Protein AF-A0A5K7XIF4-F1 (afdb_monomer)

pLDDT: mean 78.12, std 13.81, range [41.81, 91.19]

Organism: NCBI:txid2650471

Radius of gyration: 15.55 Å; Cα contacts (8 Å, |Δi|>4): 95; chains: 1; bounding box: 32×46×43 Å

Sequence (96 aa):
MWGMGIVERLMIEAAAKHPRGLTEEEALDAIVPPDAPTLRYLPAYKHCFKRLERRGMLEWIPAIRNPARYSPSTRALEELAQLSSKPDAGSNDTAT

Secondary structure (DSSP, 8-state):
--PPPHHHHHHHHHHHH-TT-B-HHHHHHHHS-TT-GGGGGSHHHHHHHHHHHHTT-EEEE--SSSSPEEEE-HHHHHHHHHHHTS--S-------

Mean predicted aligned error: 8.79 Å

Solvent-accessible surface area (backbone atoms only — not comparable to full-atom values): 5740 Å² total; per-residue (Å²): 134,90,74,82,49,72,68,48,48,45,42,42,54,46,20,65,75,33,94,80,33,33,35,74,65,58,39,42,61,72,64,38,52,86,94,44,64,70,55,65,73,38,64,68,55,62,50,37,54,60,46,36,44,75,68,58,29,39,39,83,43,91,47,99,56,82,68,62,22,28,30,48,22,73,66,37,52,51,53,50,52,55,61,66,67,51,72,75,94,68,78,79,82,74,83,126

Nearest PDB structures (foldseek):
  4rgu-assembly1_A-2  TM=6.951E-01  e=2.850E-02  Acinetobacter baylyi ADP1
  7dbp-assembly1_K  TM=6.582E-01  e=1.024E-01  Homo sapiens
  5nl0-assembly1_Z  TM=6.735E-01  e=1.603E-01  Xenopus laevis
  7ane-assembly1_Ap  TM=6.358E-01  e=3.925E-01  Leishmania major
  7aoi-assembly1_XS  TM=5.757E-01  e=6.143E-01  Trypanosoma brucei

Foldseek 3Di:
DPAQDPLLLQLQVQLAVDPLADFLVSSLVSRPDPVCNVVSVPVVNVVSVVVCVVVQQWDWDDDPDDDIGTHGDPVVVVSSVVVVPPPPPDPPPPDD

Structure (mmCIF, N/CA/C/O backbone):
data_AF-A0A5K7XIF4-F1
#
_entry.id   AF-A0A5K7XIF4-F1
#
loop_
_atom_site.group_PDB
_atom_site.id
_atom_site.type_symbol
_atom_site.label_atom_id
_atom_site.label_alt_id
_atom_site.label_comp_id
_atom_site.label_asym_id
_atom_site.label_entity_id
_atom_site.label_seq_id
_atom_site.pdbx_PDB_ins_code
_atom_site.Cartn_x
_atom_site.Cartn_y
_atom_site.Cartn_z
_atom_site.occupancy
_atom_site.B_iso_or_equiv
_atom_site.auth_seq_id
_atom_site.auth_comp_id
_atom_site.auth_asym_id
_atom_site.auth_atom_id
_atom_site.pdbx_PDB_model_num
ATOM 1 N N . MET A 1 1 ? -14.994 0.432 -14.456 1.00 41.81 1 MET A N 1
ATOM 2 C CA . MET A 1 1 ? -14.484 -0.292 -13.271 1.00 41.81 1 MET A CA 1
ATOM 3 C C . MET A 1 1 ? -13.003 0.055 -13.149 1.00 41.81 1 MET A C 1
ATOM 5 O O . MET A 1 1 ? -12.225 -0.415 -13.965 1.00 41.81 1 MET A O 1
ATOM 9 N N . TRP A 1 2 ? -12.610 0.979 -12.266 1.00 50.34 2 TRP A N 1
ATOM 10 C CA . TRP A 1 2 ? -11.196 1.368 -12.121 1.00 50.34 2 TRP A CA 1
ATOM 11 C C . TRP A 1 2 ? -10.524 0.382 -11.157 1.00 50.34 2 TRP A C 1
ATOM 13 O O . TRP A 1 2 ? -10.578 0.565 -9.942 1.00 50.34 2 TRP A O 1
ATOM 23 N N . GLY A 1 3 ? -10.000 -0.720 -11.699 1.00 62.62 3 GLY A N 1
ATOM 24 C CA . GLY A 1 3 ? -9.314 -1.758 -10.925 1.00 62.62 3 GLY A CA 1
ATOM 25 C C . GLY A 1 3 ? -8.027 -1.242 -10.275 1.00 62.62 3 GLY A C 1
ATOM 26 O O . GLY A 1 3 ? -7.406 -0.299 -10.763 1.00 62.62 3 GLY A O 1
ATOM 27 N N . MET A 1 4 ? -7.649 -1.848 -9.152 1.00 74.44 4 MET A N 1
ATOM 28 C CA . MET A 1 4 ? -6.389 -1.582 -8.457 1.00 74.44 4 MET A CA 1
ATOM 29 C C . MET A 1 4 ? -5.206 -2.065 -9.308 1.00 74.44 4 MET A C 1
ATOM 31 O O . MET A 1 4 ? -5.175 -3.223 -9.723 1.00 74.44 4 MET A O 1
ATOM 35 N N . GLY A 1 5 ? -4.249 -1.179 -9.591 1.00 82.56 5 GLY A N 1
ATOM 36 C CA . GLY A 1 5 ? -3.032 -1.537 -10.319 1.00 82.56 5 GLY A CA 1
ATOM 37 C C . GLY A 1 5 ? -2.095 -2.408 -9.479 1.00 82.56 5 GLY A C 1
ATOM 38 O O . GLY A 1 5 ? -2.178 -2.428 -8.253 1.00 82.56 5 GLY A O 1
ATOM 39 N N . ILE A 1 6 ? -1.151 -3.098 -10.127 1.00 84.25 6 ILE A N 1
ATOM 40 C CA . ILE A 1 6 ? -0.244 -4.029 -9.435 1.00 84.25 6 ILE A CA 1
ATOM 41 C C . ILE A 1 6 ? 0.592 -3.356 -8.337 1.00 84.25 6 ILE A C 1
ATOM 43 O O . ILE A 1 6 ? 0.736 -3.907 -7.254 1.00 84.25 6 ILE A O 1
ATOM 47 N N . VAL A 1 7 ? 1.062 -2.125 -8.565 1.00 85.06 7 VAL A N 1
ATOM 48 C CA . VAL A 1 7 ? 1.819 -1.354 -7.563 1.00 85.06 7 VAL A CA 1
ATOM 49 C C . VAL A 1 7 ? 0.943 -0.988 -6.363 1.00 85.06 7 VAL A C 1
ATOM 51 O O . VAL A 1 7 ? 1.383 -1.100 -5.225 1.00 85.06 7 VAL A O 1
ATOM 54 N N . GLU A 1 8 ? -0.309 -0.590 -6.603 1.00 87.81 8 GLU A N 1
ATOM 55 C CA . GLU A 1 8 ? -1.267 -0.262 -5.540 1.00 87.81 8 GLU A CA 1
ATOM 56 C C . GLU A 1 8 ? -1.577 -1.492 -4.677 1.00 87.81 8 GLU A C 1
ATOM 58 O O . GLU A 1 8 ? -1.593 -1.403 -3.450 1.00 87.81 8 GLU A O 1
ATOM 63 N N . ARG A 1 9 ? -1.751 -2.652 -5.320 1.00 88.50 9 ARG A N 1
ATOM 64 C CA . ARG A 1 9 ? -1.960 -3.934 -4.645 1.00 88.50 9 ARG A CA 1
ATOM 65 C C . ARG A 1 9 ? -0.758 -4.309 -3.775 1.00 88.50 9 ARG A C 1
ATOM 67 O O . ARG A 1 9 ? -0.932 -4.577 -2.592 1.00 88.50 9 ARG A O 1
ATOM 74 N N . LEU A 1 10 ? 0.453 -4.258 -4.335 1.00 87.75 10 LEU A N 1
ATOM 75 C CA . LEU A 1 10 ? 1.687 -4.564 -3.605 1.00 87.75 10 LEU A CA 1
ATOM 76 C C . LEU A 1 10 ? 1.888 -3.636 -2.398 1.00 87.75 10 LEU A C 1
ATOM 78 O O . LEU A 1 10 ? 2.313 -4.098 -1.344 1.00 87.75 10 LEU A O 1
ATOM 82 N N . MET A 1 11 ? 1.537 -2.351 -2.516 1.00 88.31 11 MET A N 1
ATOM 83 C CA . MET A 1 11 ? 1.588 -1.402 -1.395 1.00 88.31 11 MET A CA 1
ATOM 84 C C . MET A 1 11 ? 0.631 -1.783 -0.261 1.00 88.31 11 MET A C 1
ATOM 86 O O . MET A 1 11 ? 1.015 -1.727 0.906 1.00 88.31 11 MET A O 1
ATOM 90 N N . ILE A 1 12 ? -0.601 -2.184 -0.586 1.00 89.56 12 ILE A N 1
ATOM 91 C CA . ILE A 1 12 ? -1.585 -2.624 0.415 1.00 89.56 12 ILE A CA 1
ATOM 92 C C . ILE A 1 12 ? -1.148 -3.940 1.059 1.00 89.56 12 ILE A C 1
ATOM 94 O O . ILE A 1 12 ? -1.238 -4.075 2.276 1.00 89.56 12 ILE A O 1
ATOM 98 N N . GLU A 1 13 ? -0.626 -4.887 0.275 1.00 89.50 13 GLU A N 1
ATOM 99 C CA . GLU A 1 13 ? -0.074 -6.145 0.792 1.00 89.50 13 GLU A CA 1
ATOM 100 C C . GLU A 1 13 ? 1.117 -5.911 1.725 1.00 89.50 13 GLU A C 1
ATOM 102 O O . GLU A 1 13 ? 1.200 -6.535 2.783 1.00 89.50 13 GLU A O 1
ATOM 107 N N . ALA A 1 14 ? 2.024 -5.001 1.360 1.00 89.50 14 ALA A N 1
ATOM 108 C CA . ALA A 1 14 ? 3.130 -4.600 2.219 1.00 89.50 14 ALA A CA 1
ATOM 109 C C . ALA A 1 14 ? 2.595 -3.992 3.520 1.00 89.50 14 ALA A C 1
ATOM 111 O O . ALA A 1 14 ? 2.953 -4.448 4.601 1.00 89.50 14 ALA A O 1
ATOM 112 N N . ALA A 1 15 ? 1.669 -3.035 3.445 1.00 88.50 15 ALA A N 1
ATOM 113 C CA . ALA A 1 15 ? 1.107 -2.405 4.636 1.00 88.50 15 ALA A CA 1
ATOM 114 C C . ALA A 1 15 ? 0.362 -3.414 5.539 1.00 88.50 15 ALA A C 1
ATOM 116 O O . ALA A 1 15 ? 0.491 -3.351 6.759 1.00 88.50 15 ALA A O 1
ATOM 117 N N . ALA A 1 16 ? -0.340 -4.395 4.962 1.00 88.06 16 ALA A N 1
ATOM 118 C CA . ALA A 1 16 ? -1.052 -5.443 5.701 1.00 88.06 16 ALA A CA 1
ATOM 119 C C . ALA A 1 16 ? -0.121 -6.385 6.482 1.00 88.06 16 ALA A C 1
ATOM 121 O O . ALA A 1 16 ? -0.495 -6.890 7.540 1.00 88.06 16 ALA A O 1
ATOM 122 N N . LYS A 1 17 ? 1.105 -6.607 5.994 1.00 88.12 17 LYS A N 1
ATOM 123 C CA . LYS A 1 17 ? 2.116 -7.432 6.679 1.00 88.12 17 LYS A CA 1
ATOM 124 C C . LYS A 1 17 ? 2.766 -6.714 7.868 1.00 88.12 17 LYS A C 1
ATOM 126 O O . LYS A 1 17 ? 3.459 -7.355 8.656 1.00 88.12 17 LYS A O 1
ATOM 131 N N . HIS A 1 18 ? 2.548 -5.407 8.020 1.00 85.81 18 HIS A N 1
ATOM 132 C CA . HIS A 1 18 ? 3.189 -4.582 9.040 1.0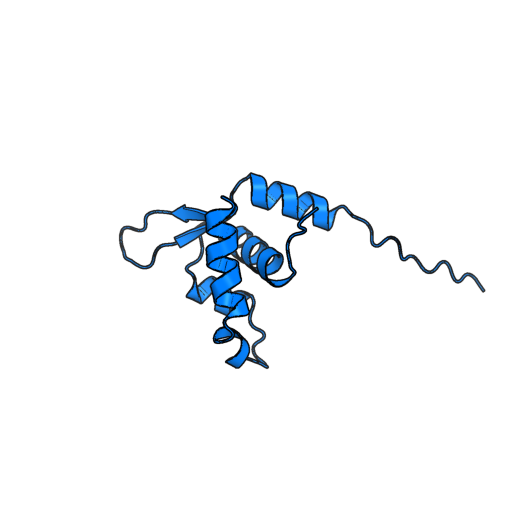0 85.81 18 HIS A CA 1
ATOM 133 C C . HIS A 1 18 ? 2.156 -4.022 10.034 1.00 85.81 18 HIS A C 1
ATOM 135 O O . HIS A 1 18 ? 1.575 -2.965 9.798 1.00 85.81 18 HIS A O 1
ATOM 141 N N . PRO A 1 19 ? 1.974 -4.648 11.214 1.00 78.75 19 PRO A N 1
ATOM 142 C CA . PRO A 1 19 ? 0.924 -4.271 12.172 1.00 78.75 19 PRO A CA 1
ATOM 143 C C . PRO A 1 19 ? 1.110 -2.879 12.796 1.00 78.75 19 PRO A C 1
ATOM 145 O O . PRO A 1 19 ? 0.199 -2.346 13.418 1.00 78.75 19 PRO A O 1
ATOM 148 N N . ARG A 1 20 ? 2.301 -2.284 12.657 1.00 83.25 20 ARG A N 1
ATOM 149 C CA . ARG A 1 20 ? 2.605 -0.919 13.117 1.00 83.25 20 ARG A CA 1
ATOM 150 C C . ARG A 1 20 ? 2.406 0.139 12.027 1.00 83.25 20 ARG A C 1
ATOM 152 O O . ARG A 1 20 ? 2.708 1.305 12.271 1.00 83.25 20 ARG A O 1
ATOM 159 N N . GLY A 1 21 ? 1.959 -0.261 10.839 1.00 85.12 21 GLY A N 1
ATOM 160 C CA . GLY A 1 21 ? 1.959 0.568 9.642 1.00 85.12 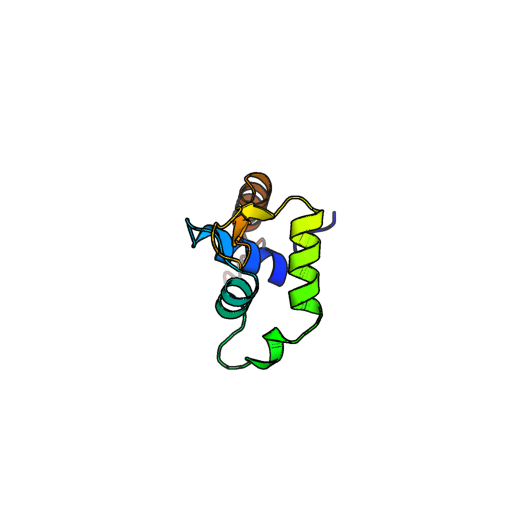21 GLY A CA 1
ATOM 161 C C . GLY A 1 21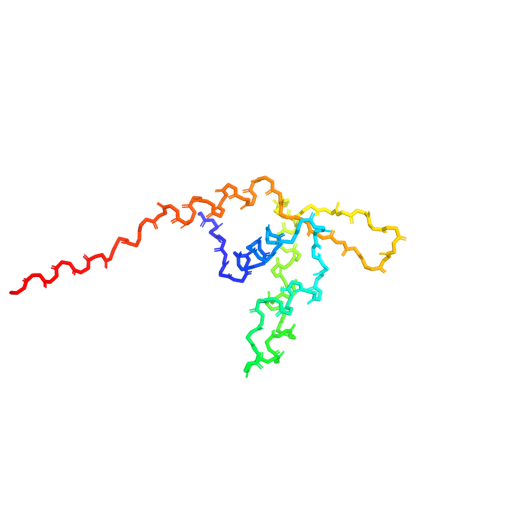 ? 3.359 0.810 9.079 1.00 85.12 21 GLY A C 1
ATOM 162 O O . GLY A 1 21 ? 4.374 0.663 9.773 1.00 85.12 21 GLY A O 1
ATOM 163 N N . LEU A 1 22 ? 3.393 1.203 7.811 1.00 88.38 22 LEU A N 1
ATOM 164 C CA . LEU A 1 22 ? 4.604 1.478 7.043 1.00 88.38 22 LEU A CA 1
ATOM 165 C C . LEU A 1 22 ? 4.737 2.958 6.728 1.00 88.38 22 LEU A C 1
ATOM 167 O O . LEU A 1 22 ? 3.750 3.647 6.482 1.00 88.38 22 LEU A O 1
ATOM 171 N N . THR A 1 23 ? 5.966 3.441 6.689 1.00 87.81 23 THR A N 1
ATOM 172 C CA . THR A 1 23 ? 6.287 4.722 6.054 1.00 87.81 23 THR A CA 1
ATOM 173 C C . THR A 1 23 ? 6.273 4.584 4.530 1.00 87.81 23 THR A C 1
ATOM 175 O O . THR A 1 23 ? 6.346 3.473 4.004 1.00 87.81 23 THR A O 1
ATOM 178 N N . GLU A 1 24 ? 6.205 5.705 3.801 1.00 83.69 24 GLU A N 1
ATOM 179 C CA . GLU A 1 24 ? 6.326 5.681 2.331 1.00 83.69 24 GLU A CA 1
ATOM 180 C C . GLU A 1 24 ? 7.632 4.989 1.902 1.00 83.69 24 GLU A C 1
ATOM 182 O O . GLU A 1 24 ? 7.623 4.181 0.980 1.00 83.69 24 GLU A O 1
ATOM 187 N N . GLU A 1 25 ? 8.740 5.241 2.605 1.00 84.88 25 GLU A N 1
ATOM 188 C CA . GLU A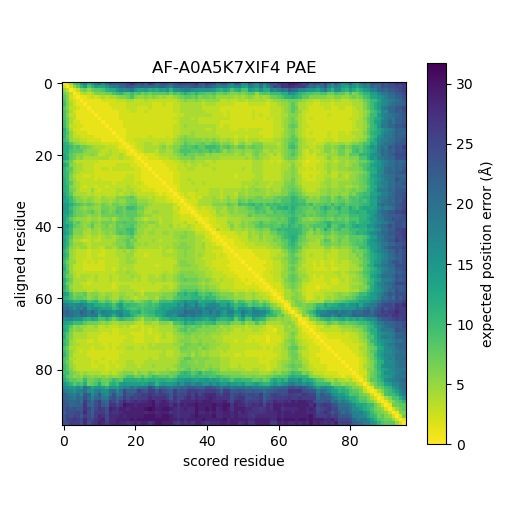 1 25 ? 10.036 4.635 2.286 1.00 84.88 25 GLU A CA 1
ATOM 189 C C . GLU A 1 25 ? 10.066 3.127 2.538 1.00 84.88 25 GLU A C 1
ATOM 191 O O . GLU A 1 25 ? 10.491 2.389 1.655 1.00 84.88 25 GLU A O 1
ATOM 196 N N . GLU A 1 26 ? 9.569 2.652 3.684 1.00 87.38 26 GLU A N 1
ATOM 197 C CA . GLU A 1 26 ? 9.498 1.210 3.964 1.00 87.38 26 GLU A CA 1
ATOM 198 C C . GLU A 1 26 ? 8.545 0.490 2.993 1.00 87.38 26 GLU A C 1
ATOM 200 O O . GLU A 1 26 ? 8.816 -0.632 2.573 1.00 87.38 26 GLU A O 1
ATOM 205 N N . ALA A 1 27 ? 7.438 1.132 2.601 1.00 86.31 27 ALA A N 1
ATOM 206 C CA . ALA A 1 27 ? 6.522 0.575 1.610 1.00 86.31 27 ALA A CA 1
ATOM 207 C C . ALA A 1 27 ? 7.174 0.472 0.226 1.00 86.31 27 ALA A C 1
ATOM 209 O O . ALA A 1 27 ? 6.947 -0.512 -0.473 1.00 86.31 27 ALA A O 1
ATOM 210 N N . LEU A 1 28 ? 7.986 1.458 -0.171 1.00 86.25 28 LEU A N 1
ATOM 211 C CA . LEU A 1 28 ? 8.764 1.399 -1.409 1.00 86.25 28 LEU A CA 1
ATOM 212 C C . LEU A 1 28 ? 9.829 0.304 -1.345 1.00 86.25 28 LEU A C 1
ATOM 214 O O . LEU A 1 28 ? 9.951 -0.458 -2.296 1.00 86.25 28 LEU A O 1
ATOM 218 N N . ASP A 1 29 ? 10.556 0.199 -0.234 1.00 86.62 29 ASP A N 1
ATOM 219 C CA . ASP A 1 29 ? 11.578 -0.832 -0.026 1.00 86.62 29 ASP A CA 1
ATOM 220 C C . ASP A 1 29 ? 10.984 -2.249 -0.115 1.00 86.62 29 ASP A C 1
ATOM 222 O O . ASP A 1 29 ? 11.554 -3.132 -0.746 1.00 86.62 29 ASP A O 1
ATOM 226 N N . ALA A 1 30 ? 9.769 -2.441 0.407 1.00 85.81 30 ALA A N 1
ATOM 227 C CA . ALA A 1 30 ? 9.080 -3.729 0.385 1.00 85.81 30 ALA A CA 1
ATOM 228 C C . ALA A 1 30 ? 8.586 -4.173 -1.007 1.00 85.81 30 ALA A C 1
ATOM 230 O O . ALA A 1 30 ? 8.380 -5.368 -1.227 1.00 85.81 30 ALA A O 1
ATOM 231 N N . ILE A 1 31 ? 8.338 -3.239 -1.933 1.00 87.00 31 ILE A N 1
ATOM 232 C CA . ILE A 1 31 ? 7.737 -3.536 -3.251 1.00 87.00 31 ILE A CA 1
ATOM 233 C C . ILE A 1 31 ? 8.702 -3.331 -4.420 1.00 87.00 31 ILE A C 1
ATOM 235 O O . ILE A 1 31 ? 8.413 -3.770 -5.536 1.00 87.00 31 ILE A O 1
ATOM 239 N N . VAL A 1 32 ? 9.810 -2.622 -4.201 1.00 86.38 32 VAL A N 1
ATOM 240 C CA . VAL A 1 32 ? 10.845 -2.416 -5.210 1.00 86.38 32 VAL A CA 1
ATOM 241 C C . VAL A 1 32 ? 11.783 -3.622 -5.180 1.00 86.38 32 VAL A C 1
ATOM 243 O O . VAL A 1 32 ? 12.365 -3.917 -4.140 1.00 86.38 32 VAL A O 1
ATOM 246 N N . PRO A 1 33 ? 11.952 -4.338 -6.302 1.00 81.69 33 PRO A N 1
ATOM 247 C CA . PRO A 1 33 ? 12.863 -5.469 -6.346 1.00 81.69 33 PRO A CA 1
ATOM 248 C C . PRO A 1 33 ? 14.314 -5.005 -6.125 1.00 81.69 33 PRO A C 1
ATOM 250 O O . PRO A 1 33 ? 14.712 -3.966 -6.665 1.00 81.69 33 PRO A O 1
ATOM 253 N N . PRO A 1 34 ? 15.130 -5.791 -5.399 1.00 81.38 34 PRO A N 1
ATOM 254 C CA . PRO A 1 34 ? 16.513 -5.429 -5.083 1.00 81.38 34 PRO A CA 1
ATOM 255 C C . PRO A 1 34 ? 17.399 -5.300 -6.333 1.00 81.38 34 PRO A C 1
ATOM 257 O O . PRO A 1 34 ? 18.342 -4.515 -6.330 1.00 81.38 34 PRO A O 1
ATOM 260 N N . ASP A 1 35 ? 17.060 -6.007 -7.416 1.00 86.62 35 ASP A N 1
ATOM 261 C CA . ASP A 1 35 ? 17.737 -5.932 -8.719 1.00 86.62 35 ASP A CA 1
ATOM 262 C C . ASP A 1 35 ? 17.426 -4.652 -9.516 1.00 86.62 35 ASP A C 1
ATOM 264 O O . ASP A 1 35 ? 18.124 -4.331 -10.477 1.00 86.62 35 ASP A O 1
ATOM 268 N N . ALA A 1 36 ? 16.395 -3.888 -9.138 1.00 82.75 36 ALA A N 1
ATOM 269 C CA . ALA A 1 36 ? 16.033 -2.645 -9.819 1.00 82.75 36 ALA A CA 1
ATOM 270 C C . ALA A 1 36 ? 15.673 -1.529 -8.820 1.00 82.75 36 ALA A C 1
ATOM 272 O O . ALA A 1 36 ? 14.554 -1.002 -8.835 1.00 82.75 36 ALA A O 1
ATOM 273 N N . PRO A 1 37 ? 16.631 -1.090 -7.978 1.00 82.44 37 PRO A N 1
ATOM 274 C CA . PRO A 1 37 ? 16.385 -0.094 -6.936 1.00 82.44 37 PRO A CA 1
ATOM 275 C C . PRO A 1 37 ? 16.002 1.271 -7.514 1.00 82.44 37 PRO A C 1
ATOM 277 O O . PRO A 1 37 ? 15.383 2.084 -6.836 1.00 82.44 37 PRO A O 1
ATOM 280 N N . THR A 1 38 ? 16.327 1.533 -8.783 1.00 84.19 38 THR A N 1
ATOM 281 C CA . THR A 1 38 ? 15.963 2.764 -9.494 1.00 84.19 38 THR A CA 1
ATOM 282 C C . THR A 1 38 ? 14.453 2.922 -9.679 1.00 84.19 38 THR A C 1
ATOM 284 O O . THR A 1 38 ? 13.975 4.053 -9.799 1.00 84.19 38 THR A O 1
ATOM 287 N N . LEU A 1 39 ? 13.680 1.828 -9.622 1.00 79.75 39 LEU A N 1
ATOM 288 C CA . LEU A 1 39 ? 12.219 1.867 -9.722 1.00 79.75 39 LEU A CA 1
ATOM 289 C C . LEU A 1 39 ? 11.577 2.678 -8.588 1.00 79.75 39 LEU A C 1
ATOM 291 O O . LEU A 1 39 ? 10.541 3.304 -8.810 1.00 79.75 39 LEU A O 1
ATOM 295 N N . ARG A 1 40 ? 12.230 2.779 -7.417 1.00 77.31 40 ARG A N 1
ATOM 296 C CA . ARG A 1 40 ? 11.768 3.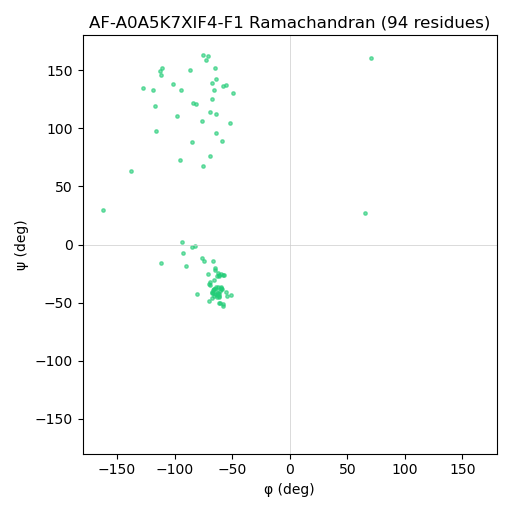604 -6.281 1.00 77.31 40 ARG A CA 1
ATOM 297 C C . ARG A 1 40 ? 11.583 5.082 -6.635 1.00 77.31 40 ARG A C 1
ATOM 299 O O . ARG A 1 40 ? 10.816 5.787 -5.983 1.00 77.31 40 ARG A O 1
ATOM 306 N N . TYR A 1 41 ? 12.309 5.566 -7.644 1.00 79.69 41 TYR A N 1
ATOM 307 C CA . TYR A 1 41 ? 12.272 6.964 -8.072 1.00 79.69 41 TYR A CA 1
ATOM 308 C C . TYR A 1 41 ? 11.260 7.215 -9.184 1.00 79.69 41 TYR A C 1
ATOM 310 O O . TYR A 1 41 ? 11.026 8.370 -9.543 1.00 79.69 41 TYR A O 1
ATOM 318 N N . LEU A 1 42 ? 10.645 6.162 -9.730 1.00 80.94 42 LEU A N 1
ATOM 319 C CA . LEU A 1 42 ? 9.648 6.340 -10.767 1.00 80.94 42 LEU A CA 1
ATOM 320 C C . LEU A 1 42 ? 8.428 7.070 -10.190 1.00 80.94 42 LEU A C 1
ATOM 322 O O . LEU A 1 42 ? 7.886 6.672 -9.151 1.00 80.94 42 LEU A O 1
ATOM 326 N N . PRO A 1 43 ? 7.924 8.101 -10.892 1.00 79.62 43 PRO A N 1
ATOM 327 C CA . PRO A 1 43 ? 6.775 8.876 -10.433 1.00 79.62 43 PRO A CA 1
ATOM 328 C C . PRO A 1 43 ? 5.534 8.000 -10.247 1.00 79.62 43 PRO A C 1
ATOM 330 O O . PRO A 1 43 ? 4.687 8.319 -9.419 1.00 79.62 43 PRO A O 1
ATOM 333 N N . ALA A 1 44 ? 5.452 6.869 -10.956 1.00 78.50 44 ALA A N 1
ATOM 334 C CA . ALA A 1 44 ? 4.392 5.881 -10.810 1.00 78.50 44 A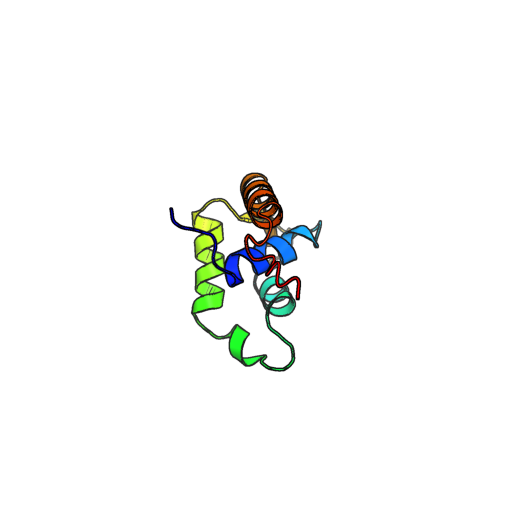LA A CA 1
ATOM 335 C C . ALA A 1 44 ? 4.227 5.397 -9.360 1.00 78.50 44 ALA A C 1
ATOM 337 O O . ALA A 1 44 ? 3.099 5.358 -8.873 1.00 78.50 44 ALA A O 1
ATOM 338 N N . TYR A 1 45 ? 5.321 5.103 -8.650 1.00 79.25 45 TYR A N 1
ATOM 339 C CA . TYR A 1 45 ? 5.265 4.597 -7.277 1.00 79.25 45 TYR A CA 1
ATOM 340 C C . TYR A 1 45 ? 4.789 5.682 -6.305 1.00 79.25 45 TYR A C 1
ATOM 342 O O . TYR A 1 45 ? 3.805 5.482 -5.593 1.00 79.25 45 TYR A O 1
ATOM 350 N N . LYS A 1 46 ? 5.369 6.889 -6.371 1.00 77.88 46 LYS A N 1
ATOM 351 C CA . LYS A 1 46 ? 4.897 8.039 -5.573 1.00 77.88 46 LYS A CA 1
ATOM 352 C C . LYS A 1 46 ? 3.441 8.412 -5.873 1.00 77.88 46 LYS A C 1
ATOM 354 O O . LYS A 1 46 ? 2.683 8.785 -4.979 1.00 77.88 46 LYS A O 1
ATOM 359 N N . HIS A 1 47 ? 3.019 8.305 -7.134 1.00 85.56 47 HIS A N 1
ATOM 360 C CA . HIS A 1 47 ? 1.636 8.566 -7.526 1.00 85.56 47 HIS A CA 1
ATOM 361 C C . HIS A 1 47 ? 0.664 7.507 -7.005 1.00 85.56 47 HIS A C 1
ATOM 363 O O . HIS A 1 47 ? -0.484 7.860 -6.742 1.00 85.56 47 HIS A O 1
ATOM 369 N N . CYS A 1 48 ? 1.079 6.244 -6.868 1.00 85.75 48 CYS A N 1
ATOM 370 C CA . CYS A 1 48 ? 0.229 5.192 -6.308 1.00 85.75 48 CYS A CA 1
ATOM 371 C C . CYS A 1 48 ? -0.087 5.475 -4.840 1.00 85.75 48 CYS A C 1
ATOM 373 O O . CYS A 1 48 ? -1.253 5.426 -4.460 1.00 85.75 48 CYS A O 1
ATOM 375 N N . PHE A 1 49 ? 0.905 5.905 -4.061 1.00 83.19 49 PHE A N 1
ATOM 376 C CA . PHE A 1 49 ? 0.721 6.227 -2.648 1.00 83.19 49 PHE A CA 1
ATOM 377 C C . PHE A 1 49 ? -0.341 7.317 -2.426 1.00 83.19 49 PHE A C 1
ATOM 379 O O . PHE A 1 49 ? -1.362 7.098 -1.773 1.00 83.19 49 PHE A O 1
ATOM 386 N N . LYS A 1 50 ? -0.186 8.459 -3.110 1.00 85.06 50 LYS A N 1
ATOM 387 C CA . LYS A 1 50 ? -1.167 9.560 -3.083 1.00 85.06 50 LYS A CA 1
ATOM 388 C C . LYS A 1 50 ? -2.539 9.178 -3.635 1.00 85.06 50 LYS A C 1
ATOM 390 O O . LYS A 1 50 ? -3.526 9.867 -3.378 1.00 85.06 50 LYS A O 1
ATOM 395 N N . ARG A 1 51 ? -2.618 8.162 -4.496 1.00 88.25 51 ARG A N 1
ATOM 396 C CA . ARG A 1 51 ? -3.889 7.700 -5.068 1.00 88.25 51 ARG A CA 1
ATOM 397 C C . ARG A 1 51 ? -4.623 6.799 -4.089 1.00 88.25 51 ARG A C 1
ATOM 399 O O . ARG A 1 51 ? -5.822 6.983 -3.914 1.00 88.25 51 ARG A O 1
ATOM 406 N N . LEU A 1 52 ? -3.908 5.892 -3.432 1.00 87.94 52 LEU A N 1
ATOM 407 C CA . LEU A 1 52 ? -4.441 5.047 -2.371 1.00 87.94 52 LEU A CA 1
ATOM 408 C C . LEU A 1 52 ? -4.937 5.884 -1.189 1.00 87.94 52 LEU A C 1
ATOM 410 O O . LEU A 1 52 ? -6.061 5.681 -0.734 1.00 87.94 52 LEU A O 1
ATOM 414 N N . GLU A 1 53 ? -4.159 6.880 -0.765 1.00 86.62 53 GLU A N 1
ATOM 415 C CA . GLU A 1 53 ? -4.568 7.836 0.270 1.00 86.62 53 GLU A CA 1
ATOM 416 C C . GLU A 1 53 ? -5.856 8.572 -0.130 1.00 86.62 53 GLU A C 1
ATOM 418 O O . GLU A 1 53 ? -6.853 8.523 0.586 1.00 86.62 53 GLU A O 1
ATOM 423 N N . ARG A 1 54 ? -5.903 9.160 -1.337 1.00 86.62 54 ARG A N 1
ATOM 424 C CA . ARG A 1 54 ? -7.106 9.850 -1.841 1.00 86.62 54 ARG A CA 1
ATOM 425 C C . ARG A 1 54 ? -8.330 8.947 -1.989 1.00 86.62 54 ARG A C 1
ATOM 427 O O . ARG A 1 54 ? -9.453 9.438 -1.949 1.00 86.62 54 ARG A O 1
ATOM 434 N N . ARG A 1 55 ? -8.133 7.643 -2.186 1.00 88.06 55 ARG A N 1
ATOM 435 C CA . ARG A 1 55 ? -9.213 6.648 -2.261 1.00 88.06 55 ARG A CA 1
ATOM 436 C C . ARG A 1 55 ? -9.657 6.144 -0.884 1.00 88.06 55 ARG A C 1
ATOM 438 O O . ARG A 1 55 ? -10.569 5.320 -0.833 1.00 88.06 55 ARG A O 1
ATOM 445 N N . GLY A 1 56 ? -9.027 6.597 0.204 1.00 87.38 56 GLY A N 1
ATOM 446 C CA . GLY A 1 56 ? -9.274 6.086 1.554 1.00 87.38 56 GLY A CA 1
ATOM 447 C C . GLY A 1 56 ? -8.854 4.622 1.715 1.00 87.38 56 GLY A C 1
ATOM 448 O O . GLY A 1 56 ? -9.457 3.879 2.485 1.00 87.38 56 GLY A O 1
ATOM 449 N N . MET A 1 57 ? -7.876 4.172 0.925 1.00 89.69 57 MET A N 1
ATOM 450 C CA . MET A 1 57 ? -7.331 2.810 0.982 1.00 89.69 57 MET A CA 1
ATOM 451 C C . MET A 1 57 ? -6.153 2.692 1.952 1.00 89.69 57 MET A C 1
ATOM 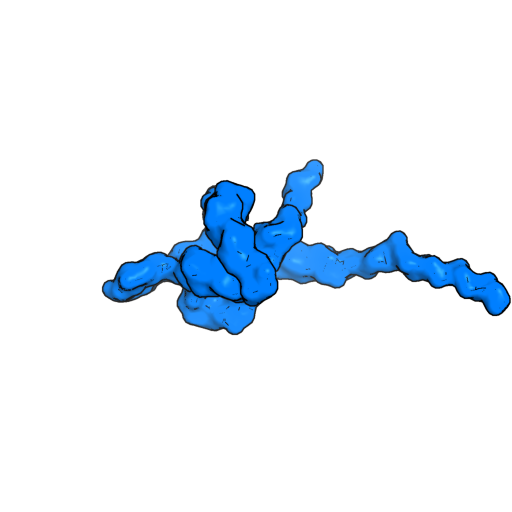453 O O . MET A 1 57 ? -5.820 1.591 2.381 1.00 89.69 57 MET A O 1
ATOM 457 N N . LEU A 1 58 ? -5.541 3.821 2.309 1.00 88.75 58 LEU A N 1
ATOM 458 C CA . LEU A 1 58 ? -4.534 3.914 3.357 1.00 88.75 58 LEU A CA 1
ATOM 459 C C . LEU A 1 58 ? -5.045 4.844 4.454 1.00 88.75 58 LEU A C 1
ATOM 461 O O . LEU A 1 58 ? -5.534 5.936 4.165 1.00 88.75 58 LEU A O 1
ATOM 465 N N . GLU A 1 59 ? -4.920 4.403 5.698 1.00 87.50 59 GLU A N 1
ATOM 466 C CA . GLU A 1 59 ? -5.244 5.170 6.893 1.00 87.50 59 GLU A CA 1
ATOM 467 C C . GLU A 1 59 ? -3.972 5.718 7.526 1.00 87.50 59 GLU A C 1
ATOM 469 O O . GLU A 1 59 ? -2.953 5.029 7.624 1.00 87.50 59 GLU A O 1
ATOM 474 N N . TRP A 1 60 ? -4.049 6.972 7.961 1.00 83.81 60 TRP A N 1
ATOM 475 C CA . TRP A 1 60 ? -2.935 7.674 8.575 1.00 83.81 60 TRP A CA 1
ATOM 476 C C . TRP A 1 60 ? -2.821 7.289 10.048 1.00 83.81 60 TRP A C 1
ATOM 478 O O . TRP A 1 60 ? -3.746 7.511 10.829 1.00 83.81 60 TRP A O 1
ATOM 488 N N . ILE A 1 61 ? -1.673 6.742 10.439 1.00 81.31 61 ILE A N 1
ATOM 489 C CA . ILE A 1 61 ? -1.348 6.476 11.836 1.00 81.31 61 ILE A CA 1
ATOM 490 C C . ILE A 1 61 ? -0.477 7.635 12.335 1.00 81.31 61 ILE A C 1
ATOM 492 O O . ILE A 1 61 ? 0.687 7.744 11.925 1.00 81.31 61 ILE A O 1
ATOM 496 N N . PRO A 1 62 ? -0.997 8.497 13.229 1.00 67.69 62 PRO A N 1
ATOM 497 C CA . PRO A 1 62 ? -0.201 9.556 13.825 1.00 67.69 62 PRO A CA 1
ATOM 498 C C . PRO A 1 62 ? 0.921 8.935 14.661 1.00 67.69 62 PRO A C 1
ATOM 500 O O . PRO A 1 62 ? 0.686 8.304 15.692 1.00 67.69 62 PRO A O 1
ATOM 503 N N . ALA A 1 63 ? 2.161 9.107 14.211 1.00 65.94 63 ALA A N 1
ATOM 504 C CA . ALA A 1 63 ? 3.339 8.684 14.948 1.00 65.94 63 ALA A CA 1
ATOM 505 C C . ALA A 1 63 ? 3.886 9.858 15.771 1.00 65.94 63 ALA A C 1
ATOM 507 O O . ALA A 1 63 ? 4.070 10.960 15.259 1.00 65.94 63 ALA A O 1
ATOM 508 N N . ILE A 1 64 ? 4.200 9.603 17.048 1.00 64.94 64 ILE A N 1
ATOM 509 C CA . ILE A 1 64 ? 4.806 10.584 17.975 1.00 64.94 64 ILE A CA 1
ATOM 510 C C . ILE A 1 64 ? 6.142 11.117 17.425 1.00 64.94 64 ILE A C 1
ATOM 512 O O . ILE A 1 64 ? 6.557 12.233 17.729 1.00 64.94 64 ILE A O 1
ATOM 516 N N . ARG A 1 65 ? 6.817 10.321 16.589 1.00 58.00 65 ARG A N 1
ATOM 517 C CA . ARG A 1 65 ? 7.975 10.738 15.804 1.00 58.00 65 ARG A CA 1
ATOM 518 C C . ARG A 1 65 ? 7.615 10.625 14.330 1.00 58.00 65 ARG A C 1
ATOM 520 O O . ARG A 1 65 ? 7.319 9.530 13.863 1.00 58.00 65 ARG A O 1
ATOM 527 N N . ASN A 1 66 ? 7.668 11.753 13.626 1.00 58.91 66 ASN A N 1
ATOM 528 C CA . ASN A 1 66 ? 7.733 11.791 12.167 1.00 58.91 66 ASN A CA 1
ATOM 529 C C . ASN A 1 66 ? 8.850 10.816 11.732 1.00 58.91 66 ASN A C 1
ATOM 531 O O . ASN A 1 66 ? 9.931 10.883 12.328 1.00 58.91 66 ASN A O 1
ATOM 535 N N . PRO A 1 67 ? 8.639 9.889 10.787 1.00 69.12 67 PRO A N 1
ATOM 536 C CA . PRO A 1 67 ? 7.668 9.901 9.688 1.00 69.12 67 PRO A CA 1
ATOM 537 C C . PRO A 1 67 ? 6.259 9.372 10.004 1.00 69.12 67 PRO A C 1
ATOM 539 O O . PRO A 1 67 ? 6.068 8.463 10.812 1.00 69.12 67 PRO A O 1
ATOM 542 N N . ALA A 1 68 ? 5.276 9.919 9.285 1.00 76.31 68 ALA A N 1
ATOM 543 C CA . ALA A 1 68 ? 3.917 9.393 9.211 1.00 76.31 68 ALA A CA 1
ATOM 544 C C . ALA A 1 68 ? 3.892 7.928 8.754 1.00 76.31 68 ALA A C 1
ATOM 546 O O . ALA A 1 68 ? 4.597 7.551 7.812 1.00 76.31 68 ALA A O 1
ATOM 547 N N . ARG A 1 69 ? 3.057 7.117 9.407 1.00 85.69 69 ARG A N 1
ATOM 548 C CA . ARG A 1 69 ? 2.866 5.702 9.080 1.00 85.69 69 ARG A CA 1
ATOM 549 C C . ARG A 1 69 ? 1.484 5.483 8.491 1.00 85.69 69 ARG A C 1
ATOM 551 O O . ARG A 1 69 ? 0.544 6.199 8.819 1.00 85.69 69 ARG A O 1
ATOM 558 N N . TYR A 1 70 ? 1.374 4.467 7.653 1.00 86.31 70 TYR A N 1
ATOM 559 C CA . TYR A 1 70 ? 0.166 4.151 6.916 1.00 86.31 70 TYR A CA 1
ATOM 560 C C . TYR A 1 70 ? -0.212 2.693 7.138 1.00 86.31 70 TYR A C 1
ATOM 562 O O . TYR A 1 70 ? 0.640 1.803 7.085 1.00 86.31 70 TYR A O 1
ATOM 570 N N . SER A 1 71 ? -1.495 2.469 7.3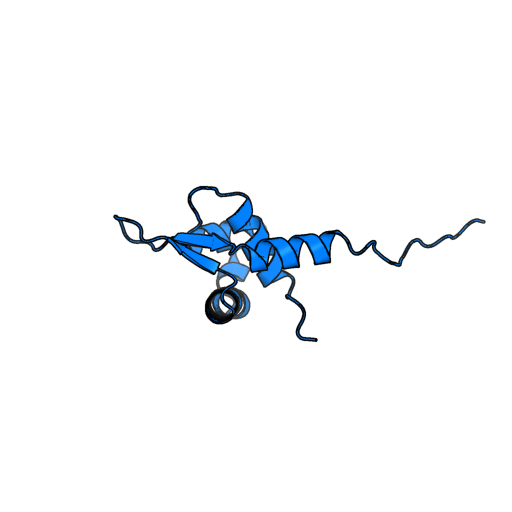90 1.00 89.62 71 SER A N 1
ATOM 571 C CA . SER A 1 71 ? -2.114 1.146 7.492 1.00 89.62 71 SER A CA 1
ATOM 572 C C . SER A 1 71 ? -3.070 0.951 6.322 1.00 89.62 71 SER A C 1
ATOM 574 O O . SER A 1 71 ? -3.653 1.938 5.872 1.00 89.62 71 SER A O 1
ATOM 576 N N 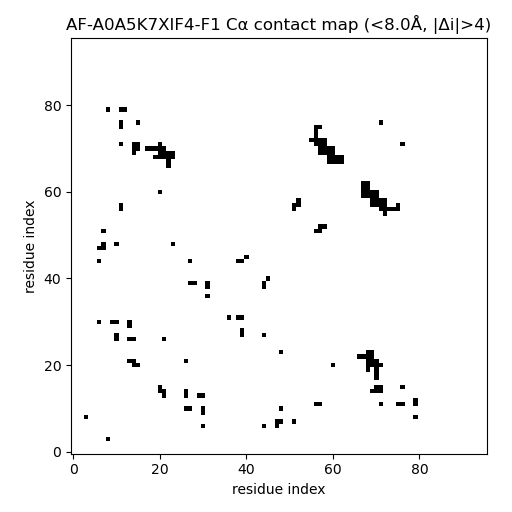. PRO A 1 72 ? -3.289 -0.270 5.815 1.00 91.19 72 PRO A N 1
ATOM 577 C CA . PRO A 1 72 ? -4.372 -0.484 4.869 1.00 91.19 72 PRO A CA 1
ATOM 578 C C . PRO A 1 72 ? -5.714 -0.285 5.580 1.00 91.19 72 PRO A C 1
ATOM 580 O O . PRO A 1 72 ? -5.893 -0.742 6.710 1.00 91.19 72 PRO A O 1
ATOM 583 N N . SER A 1 73 ? -6.659 0.375 4.915 1.00 90.44 73 SER A N 1
ATOM 584 C CA . SER A 1 73 ? -8.027 0.468 5.427 1.00 90.44 73 SER A CA 1
ATOM 585 C C . SER A 1 73 ? -8.752 -0.868 5.282 1.00 90.44 73 SER A C 1
ATOM 587 O O . SER A 1 73 ? -8.410 -1.688 4.425 1.00 90.44 73 SER A O 1
ATOM 589 N N . THR A 1 74 ? -9.814 -1.074 6.064 1.00 89.44 74 THR A N 1
ATOM 590 C CA . THR A 1 74 ? -10.670 -2.272 5.946 1.00 89.44 74 THR A CA 1
ATOM 591 C C . THR A 1 74 ? -11.121 -2.503 4.500 1.00 89.44 74 THR A C 1
ATOM 593 O O . THR A 1 74 ? -10.976 -3.601 3.970 1.00 89.44 74 THR A O 1
ATOM 596 N N . ARG A 1 75 ? -11.526 -1.431 3.807 1.00 88.00 75 ARG A N 1
ATOM 597 C CA . ARG A 1 75 ? -11.918 -1.476 2.394 1.00 88.00 75 ARG A CA 1
ATOM 598 C C . ARG A 1 75 ? -10.788 -1.959 1.480 1.00 88.00 75 ARG A C 1
ATOM 600 O O . ARG A 1 75 ? -11.041 -2.683 0.522 1.00 88.00 75 ARG A O 1
ATOM 607 N N . ALA A 1 76 ? -9.551 -1.538 1.737 1.00 88.44 76 ALA A N 1
ATOM 608 C CA . ALA A 1 76 ? -8.398 -1.974 0.954 1.00 88.44 76 ALA A CA 1
ATOM 609 C C . ALA A 1 76 ? -8.126 -3.473 1.133 1.00 88.44 76 ALA A C 1
ATOM 611 O O . ALA A 1 76 ? -7.803 -4.155 0.161 1.00 88.44 76 ALA A O 1
ATOM 612 N N . LEU A 1 77 ? -8.306 -3.989 2.352 1.00 88.06 77 LEU A N 1
ATOM 613 C CA . LEU A 1 77 ? -8.184 -5.416 2.651 1.00 88.06 77 LEU A CA 1
ATOM 614 C C . LEU A 1 77 ? -9.295 -6.237 1.984 1.00 88.06 77 LEU A C 1
ATOM 616 O O . LEU A 1 77 ? -9.017 -7.298 1.430 1.00 88.06 77 LEU A O 1
ATOM 620 N N . GLU A 1 78 ? -10.532 -5.738 1.975 1.00 88.06 78 GLU A N 1
ATOM 621 C CA . GLU A 1 78 ? -11.651 -6.380 1.275 1.00 88.06 78 GLU A CA 1
ATOM 622 C C . GLU A 1 78 ? -11.419 -6.441 -0.241 1.00 88.06 78 GLU A C 1
ATOM 624 O O . GLU A 1 78 ? -11.599 -7.494 -0.853 1.00 88.06 78 GLU A O 1
ATOM 629 N N . GLU A 1 79 ? -10.967 -5.343 -0.856 1.00 86.06 79 GLU A N 1
ATOM 630 C CA . GLU A 1 79 ? -10.630 -5.313 -2.287 1.00 86.06 79 GLU A CA 1
ATOM 631 C C . GLU A 1 79 ? -9.479 -6.279 -2.607 1.00 86.06 79 GLU A C 1
ATOM 633 O O . GLU A 1 79 ? -9.532 -7.009 -3.599 1.00 86.06 79 GLU A O 1
ATOM 638 N N . LEU A 1 80 ? -8.457 -6.334 -1.746 1.00 85.31 80 LEU A N 1
ATOM 639 C CA . LEU A 1 80 ? -7.353 -7.282 -1.878 1.00 85.31 80 LEU A CA 1
ATOM 640 C C . LEU A 1 80 ? -7.848 -8.737 -1.803 1.00 85.31 80 LEU A C 1
ATOM 642 O O . LEU A 1 80 ? -7.455 -9.565 -2.628 1.00 85.31 80 LEU A O 1
ATOM 646 N N . ALA A 1 81 ? -8.743 -9.045 -0.863 1.00 83.69 81 ALA A N 1
ATOM 647 C CA . ALA A 1 81 ? -9.333 -10.373 -0.714 1.00 83.69 81 ALA A CA 1
ATOM 648 C C . ALA A 1 81 ? -10.188 -10.774 -1.930 1.00 83.69 81 ALA A C 1
ATOM 650 O O . ALA A 1 81 ? -10.120 -11.921 -2.381 1.00 83.69 81 ALA A O 1
ATOM 651 N N . GLN A 1 82 ? -10.939 -9.834 -2.512 1.00 82.31 82 GLN A N 1
ATOM 652 C CA . GLN A 1 82 ? -11.721 -10.058 -3.735 1.00 82.31 82 GLN A CA 1
ATOM 653 C C . GLN A 1 82 ? -10.835 -10.314 -4.960 1.00 82.31 82 GLN A C 1
ATOM 655 O O . GLN A 1 82 ? -11.153 -11.170 -5.785 1.00 82.31 82 GLN A O 1
ATOM 660 N N . LEU A 1 83 ? -9.715 -9.596 -5.081 1.00 73.56 83 LEU A N 1
ATOM 661 C CA . LEU A 1 83 ? -8.743 -9.805 -6.158 1.00 73.56 83 LEU A CA 1
ATOM 662 C C . LEU A 1 83 ? -8.002 -11.137 -6.019 1.00 73.56 83 LEU A C 1
ATOM 664 O O . LEU A 1 83 ? -7.704 -11.765 -7.029 1.00 73.56 83 LEU A O 1
ATOM 668 N N . SER A 1 84 ? -7.721 -11.570 -4.789 1.00 66.12 84 SER A N 1
ATOM 669 C CA . SER A 1 84 ? -7.117 -12.878 -4.507 1.00 66.12 84 SER A CA 1
ATOM 670 C C . SER A 1 84 ? -8.086 -14.036 -4.772 1.00 66.12 84 SER A C 1
ATOM 672 O O . SER A 1 84 ? -7.682 -15.099 -5.228 1.00 66.12 84 SER A O 1
ATOM 674 N N . SER A 1 85 ? -9.382 -13.819 -4.529 1.00 62.03 85 SER A N 1
ATOM 675 C CA . SER A 1 85 ? -10.430 -14.833 -4.711 1.00 62.03 85 SER A CA 1
ATOM 676 C C . SER A 1 85 ? -10.926 -14.966 -6.148 1.00 62.03 85 SER A C 1
ATOM 678 O O . SER A 1 85 ? -11.791 -15.799 -6.407 1.00 62.03 85 SER A O 1
ATOM 680 N N . LYS A 1 86 ? -10.419 -14.167 -7.095 1.00 53.88 86 LYS A N 1
ATOM 681 C CA . LYS A 1 86 ? -10.623 -14.454 -8.515 1.00 53.88 86 LYS A CA 1
ATOM 682 C C . LYS A 1 86 ? -9.683 -15.599 -8.892 1.00 53.88 86 LYS A C 1
ATOM 684 O O . LYS A 1 86 ? -8.482 -15.347 -8.987 1.00 53.88 86 LYS A O 1
ATOM 689 N N . PRO A 1 87 ? -10.184 -16.833 -9.107 1.00 48.97 87 PRO A N 1
ATOM 690 C CA . PRO A 1 87 ? -9.364 -17.842 -9.744 1.00 48.97 87 PRO A CA 1
ATOM 691 C C . PRO A 1 87 ? -8.952 -17.290 -11.104 1.00 48.97 87 PRO A C 1
ATOM 693 O O . PRO A 1 87 ? -9.761 -16.679 -11.810 1.00 48.97 87 PRO A O 1
ATOM 696 N N . ASP A 1 88 ? -7.682 -17.475 -11.438 1.00 47.00 88 ASP A N 1
ATOM 697 C CA . ASP A 1 88 ? -7.199 -17.328 -12.798 1.00 47.00 88 ASP A CA 1
ATOM 698 C C . ASP A 1 88 ? -8.111 -18.196 -13.680 1.00 47.00 88 ASP A C 1
ATOM 700 O O . ASP A 1 88 ? -8.092 -19.427 -13.609 1.00 47.00 88 ASP A O 1
ATOM 704 N N . ALA A 1 89 ? -9.025 -17.564 -14.419 1.00 45.12 89 ALA A N 1
ATOM 705 C CA . ALA A 1 89 ? -9.874 -18.238 -15.391 1.00 45.12 89 ALA A CA 1
ATOM 706 C C . ALA A 1 89 ? -9.003 -18.533 -16.619 1.00 45.12 89 ALA A C 1
ATOM 708 O O . ALA A 1 89 ? -9.126 -17.907 -17.666 1.00 45.12 89 ALA A O 1
ATOM 709 N N . GLY A 1 90 ? -8.053 -19.433 -16.406 1.00 45.59 90 GLY A N 1
ATOM 710 C CA . GLY A 1 90 ? -6.954 -19.774 -17.293 1.00 45.59 90 GLY A CA 1
ATOM 711 C C . GLY A 1 90 ? -6.351 -21.124 -16.912 1.00 45.59 90 GLY A C 1
ATOM 712 O O . GLY A 1 90 ? -5.168 -21.362 -17.129 1.00 45.59 90 GLY A O 1
ATOM 713 N N . SER A 1 91 ? -7.156 -22.042 -16.355 1.00 43.16 91 SER A N 1
ATOM 714 C CA . SER A 1 91 ? -6.843 -23.466 -16.488 1.00 43.16 91 SER A CA 1
ATOM 715 C C . SER A 1 91 ? -6.936 -23.806 -17.972 1.00 43.16 91 SER A C 1
ATOM 717 O O . SER A 1 91 ? -8.023 -24.033 -18.500 1.00 43.16 91 SER A O 1
ATOM 719 N N . ASN A 1 92 ? -5.786 -23.789 -18.646 1.00 50.47 92 ASN A N 1
ATOM 720 C CA . ASN A 1 92 ? -5.575 -24.573 -19.853 1.00 50.47 92 ASN A CA 1
ATOM 721 C C . ASN A 1 92 ? -5.799 -26.040 -19.472 1.00 50.47 92 ASN A C 1
ATOM 723 O O . ASN A 1 92 ? -4.872 -26.742 -19.069 1.00 50.47 92 ASN A O 1
ATOM 727 N N . ASP A 1 93 ? -7.048 -26.484 -19.578 1.00 47.97 93 ASP A N 1
ATOM 728 C CA . ASP A 1 93 ? -7.386 -27.889 -19.743 1.00 47.97 93 ASP A CA 1
ATOM 729 C C . ASP A 1 93 ? -6.925 -28.289 -21.151 1.00 47.97 93 ASP A C 1
ATOM 731 O O . ASP A 1 93 ? -7.684 -28.325 -22.115 1.00 47.97 93 ASP A O 1
ATOM 735 N N . THR A 1 94 ? -5.614 -28.474 -21.296 1.00 50.59 94 THR A N 1
ATOM 736 C CA . THR A 1 94 ? -5.049 -29.194 -22.431 1.00 50.59 94 THR A CA 1
ATOM 737 C C . THR A 1 94 ? -4.849 -30.628 -21.969 1.00 50.59 94 THR A C 1
ATOM 739 O O . THR A 1 94 ? -3.730 -31.058 -21.697 1.00 50.59 94 THR A O 1
ATOM 742 N N . ALA A 1 95 ? -5.952 -31.360 -21.822 1.00 51.88 95 ALA A N 1
ATOM 743 C CA . ALA A 1 95 ? -5.907 -32.811 -21.838 1.00 51.88 95 ALA A CA 1
ATOM 744 C C . ALA A 1 95 ? -5.569 -33.249 -23.276 1.00 51.88 95 ALA A C 1
ATOM 746 O O . ALA A 1 95 ? -6.319 -32.980 -24.215 1.00 51.88 95 ALA A O 1
ATOM 747 N N . THR A 1 96 ? -4.400 -33.860 -23.458 1.00 51.88 96 THR A N 1
ATOM 748 C CA . THR A 1 96 ? -4.043 -34.672 -24.632 1.00 51.88 96 THR A CA 1
ATOM 749 C C . THR A 1 96 ? -3.865 -36.102 -24.160 1.00 51.88 96 THR A C 1
ATOM 751 O O . THR A 1 96 ? -3.254 -36.273 -23.080 1.00 51.88 96 THR A O 1
#